Protein AF-A0A2J8B6Q8-F1 (afdb_monomer_lite)

Secondary structure (DSSP, 8-state):
-GGGT--GGG--EEEEEGGGTT-HHHHHHHHHTT-EEEEE-HHHHHHS-S-----HHHHHHHS-S-HHHHHHHHH-SEEEEEEEEETTEEEEEEEPPP-----TT--------S-HHHHHHHHHHHHTT-EE-TTS-EE--HHHHTT---S-----S----------------

pLDDT: mean 72.94, std 18.85, range [28.83, 95.69]

Structure (mmCIF, N/CA/C/O backbone):
data_AF-A0A2J8B6Q8-F1
#
_entry.id   AF-A0A2J8B6Q8-F1
#
loop_
_atom_site.group_PDB
_atom_site.id
_atom_site.type_symbol
_atom_site.label_atom_id
_atom_site.label_alt_id
_atom_site.label_comp_id
_atom_site.label_asym_id
_atom_site.label_entity_id
_atom_site.label_seq_id
_atom_site.pdbx_PDB_ins_code
_atom_site.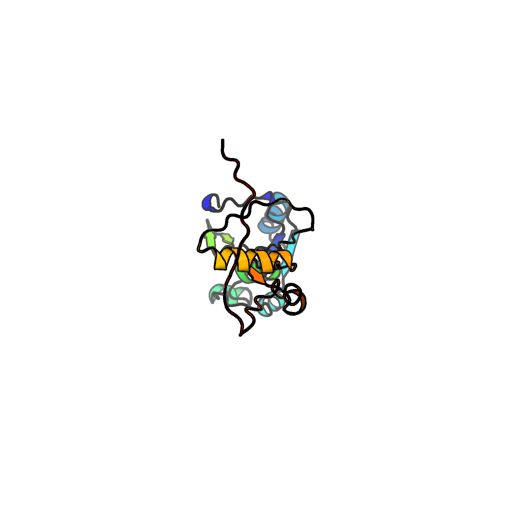Cartn_x
_atom_site.Cartn_y
_atom_site.Cartn_z
_atom_site.occupancy
_atom_site.B_iso_or_equiv
_atom_site.auth_seq_id
_atom_site.auth_comp_id
_atom_site.auth_asym_id
_atom_site.auth_atom_id
_atom_site.pdbx_PDB_model_num
ATOM 1 N N . MET A 1 1 ? -11.596 -10.405 -6.844 1.00 46.94 1 MET A N 1
ATOM 2 C CA . MET A 1 1 ? -11.618 -9.252 -5.909 1.00 46.94 1 MET A CA 1
ATOM 3 C C . MET A 1 1 ? -12.910 -9.163 -5.089 1.00 46.94 1 MET A C 1
ATOM 5 O O . MET A 1 1 ? -12.898 -8.502 -4.060 1.00 46.94 1 MET A O 1
ATOM 9 N N . SER A 1 2 ? -13.977 -9.886 -5.458 1.00 42.47 2 SER A N 1
ATOM 10 C CA . SER A 1 2 ? -15.249 -9.956 -4.720 1.00 42.47 2 SER A CA 1
ATOM 11 C C . SER A 1 2 ? -15.169 -10.617 -3.334 1.00 42.47 2 SER A C 1
ATOM 13 O O . SER A 1 2 ? -15.972 -10.281 -2.476 1.00 42.47 2 SER A O 1
ATOM 15 N N . GLU A 1 3 ? -14.189 -11.484 -3.057 1.00 51.56 3 GLU A N 1
ATOM 16 C CA . GLU A 1 3 ? -14.095 -12.172 -1.752 1.00 51.56 3 GLU A CA 1
ATOM 17 C 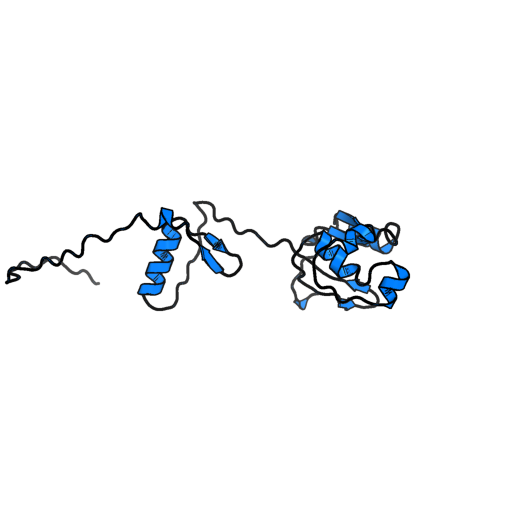C . GLU A 1 3 ? -13.655 -11.279 -0.582 1.00 51.56 3 GLU A C 1
ATOM 19 O O . GLU A 1 3 ? -13.829 -11.657 0.572 1.00 51.56 3 GLU A O 1
ATOM 24 N N . ARG A 1 4 ? -13.096 -10.089 -0.847 1.00 61.12 4 ARG A N 1
ATOM 25 C CA . ARG A 1 4 ? -12.657 -9.152 0.207 1.00 61.12 4 ARG A CA 1
ATOM 26 C C . ARG A 1 4 ? -13.492 -7.873 0.290 1.00 61.12 4 ARG A C 1
ATOM 28 O O . ARG A 1 4 ? -13.167 -7.012 1.098 1.00 61.12 4 ARG A O 1
ATOM 35 N N . GLY A 1 5 ? -14.539 -7.739 -0.533 1.00 69.12 5 GLY A N 1
ATOM 36 C CA . GLY A 1 5 ? -15.454 -6.591 -0.491 1.00 69.12 5 GLY A CA 1
ATOM 37 C C . GLY A 1 5 ? -14.776 -5.227 -0.683 1.00 69.12 5 GLY A C 1
ATOM 38 O O . GLY A 1 5 ? -15.178 -4.255 -0.053 1.00 69.12 5 GLY A O 1
ATOM 39 N N . ILE A 1 6 ? -13.719 -5.148 -1.500 1.00 73.56 6 ILE A N 1
ATOM 40 C CA . ILE A 1 6 ? -13.003 -3.887 -1.736 1.00 73.56 6 ILE A CA 1
ATOM 41 C C . ILE A 1 6 ? -13.785 -3.060 -2.758 1.00 73.56 6 ILE A C 1
ATOM 43 O O . ILE A 1 6 ? -13.925 -3.460 -3.912 1.00 73.56 6 ILE A O 1
ATOM 47 N N . CYS A 1 7 ? -14.285 -1.911 -2.308 1.00 81.88 7 CYS A N 1
ATOM 48 C CA . CYS A 1 7 ? -14.922 -0.890 -3.134 1.00 81.88 7 CYS A CA 1
ATOM 49 C C . CYS A 1 7 ? -13.862 -0.237 -4.036 1.00 81.88 7 CYS A C 1
ATOM 51 O O . CYS A 1 7 ? -12.801 0.136 -3.531 1.00 81.88 7 CYS A O 1
ATOM 53 N N . ALA A 1 8 ? -14.114 -0.088 -5.339 1.00 81.88 8 ALA A N 1
ATOM 54 C CA . ALA A 1 8 ? -13.138 0.515 -6.258 1.00 81.88 8 ALA A CA 1
ATOM 55 C C . ALA A 1 8 ? -12.817 1.968 -5.861 1.00 81.88 8 ALA A C 1
ATOM 57 O O . ALA A 1 8 ? -11.666 2.387 -5.879 1.00 81.88 8 ALA A O 1
ATOM 58 N N . GLU A 1 9 ? -13.824 2.684 -5.369 1.00 84.56 9 GLU A N 1
ATOM 59 C CA . GLU A 1 9 ? -13.770 4.053 -4.855 1.00 84.56 9 GLU A CA 1
ATOM 60 C C . GLU A 1 9 ? -12.913 4.188 -3.587 1.00 84.56 9 GLU A C 1
ATOM 62 O O . GLU A 1 9 ? -12.542 5.294 -3.201 1.00 84.56 9 GLU A O 1
ATOM 67 N N . ALA A 1 10 ? -12.584 3.076 -2.919 1.00 86.12 10 ALA A N 1
ATOM 68 C CA . ALA A 1 10 ? -11.665 3.078 -1.783 1.00 86.12 10 ALA A CA 1
ATOM 69 C C . ALA A 1 10 ? -10.186 3.096 -2.217 1.00 86.12 10 ALA A C 1
ATOM 71 O O . ALA A 1 10 ? -9.303 3.252 -1.366 1.00 86.12 10 ALA A O 1
ATOM 72 N N . ILE A 1 11 ? -9.893 2.921 -3.511 1.00 89.56 11 ILE A N 1
ATOM 73 C CA . ILE A 1 11 ? -8.528 2.958 -4.039 1.00 89.56 11 ILE A CA 1
ATOM 74 C C . ILE A 1 11 ? -8.082 4.417 -4.145 1.00 89.56 11 ILE A C 1
ATOM 76 O O . ILE A 1 11 ? -8.463 5.143 -5.052 1.00 89.56 11 ILE A O 1
ATOM 80 N N . ALA A 1 12 ? -7.243 4.846 -3.203 1.00 91.94 12 ALA A N 1
ATOM 81 C CA . ALA A 1 12 ? -6.740 6.219 -3.163 1.00 91.94 12 ALA A CA 1
ATOM 82 C C . ALA A 1 12 ? -5.586 6.482 -4.148 1.00 91.94 12 ALA A C 1
ATOM 84 O O . ALA A 1 12 ? -5.368 7.626 -4.541 1.00 91.94 12 ALA A O 1
ATOM 85 N N . ALA A 1 13 ? -4.818 5.449 -4.507 1.00 93.62 13 ALA A N 1
ATOM 86 C CA . ALA A 1 13 ? -3.656 5.585 -5.378 1.00 93.62 13 ALA A CA 1
ATOM 87 C C . ALA A 1 13 ? -3.363 4.305 -6.173 1.00 93.62 13 ALA A C 1
ATOM 89 O O . ALA A 1 13 ? -3.563 3.195 -5.672 1.00 93.62 13 ALA A O 1
ATOM 90 N N . VAL A 1 14 ? -2.816 4.481 -7.375 1.00 94.56 14 VAL A N 1
ATOM 91 C CA . VAL A 1 14 ? -2.153 3.446 -8.179 1.00 94.56 14 VAL A CA 1
ATOM 92 C C . VAL A 1 14 ? -0.654 3.722 -8.127 1.00 94.56 14 VAL A C 1
ATOM 94 O O . VAL A 1 14 ? -0.225 4.844 -8.376 1.00 94.56 14 VAL A O 1
ATOM 97 N N . ALA A 1 15 ? 0.151 2.717 -7.783 1.00 94.12 15 ALA A N 1
ATOM 98 C CA . ALA A 1 15 ? 1.594 2.869 -7.612 1.00 94.12 15 ALA A CA 1
ATOM 99 C C . ALA A 1 15 ? 2.379 1.989 -8.596 1.00 94.12 15 ALA A C 1
ATOM 101 O O . ALA A 1 15 ? 2.035 0.822 -8.793 1.00 94.12 15 ALA A O 1
ATOM 102 N N . SER A 1 16 ? 3.444 2.533 -9.190 1.00 92.88 16 SER A N 1
ATOM 103 C CA . SER A 1 16 ? 4.311 1.823 -10.141 1.00 92.88 16 SER A CA 1
ATOM 104 C C . SER A 1 16 ? 5.777 2.272 -10.048 1.00 92.88 16 SER A C 1
ATOM 106 O O . SER A 1 16 ? 6.126 3.147 -9.259 1.00 92.88 16 SER A O 1
ATOM 108 N N . ILE A 1 17 ? 6.644 1.651 -10.850 1.00 92.88 17 ILE A N 1
ATOM 109 C CA . ILE A 1 17 ? 8.058 2.018 -11.009 1.00 92.88 17 ILE A CA 1
ATOM 110 C C . ILE A 1 17 ? 8.250 2.946 -12.214 1.00 92.88 17 ILE A C 1
ATOM 112 O O . ILE A 1 17 ? 7.513 2.851 -13.197 1.00 92.88 17 ILE A O 1
ATOM 116 N N . GLU A 1 18 ? 9.286 3.780 -12.175 1.00 91.56 18 GLU A N 1
ATOM 117 C CA . GLU A 1 18 ? 9.622 4.749 -13.218 1.00 91.56 18 GLU A CA 1
ATOM 118 C C . GLU A 1 18 ? 9.745 4.138 -14.618 1.00 91.56 18 GLU A C 1
ATOM 120 O O . GLU A 1 18 ? 9.252 4.716 -15.583 1.00 91.56 18 GLU A O 1
ATOM 125 N N . LEU A 1 19 ? 10.290 2.922 -14.736 1.00 89.62 19 LEU A N 1
ATOM 126 C CA . LEU A 1 19 ? 10.387 2.202 -16.015 1.00 89.62 19 LEU A CA 1
ATOM 127 C C . LEU A 1 19 ? 9.026 2.032 -16.723 1.00 89.62 19 LEU A C 1
ATOM 129 O O . LEU A 1 19 ? 8.976 1.827 -17.933 1.00 89.62 19 LEU A O 1
ATOM 133 N N . LYS A 1 20 ? 7.926 2.094 -15.967 1.00 87.81 20 LYS A N 1
ATOM 134 C CA . LYS A 1 20 ? 6.547 1.916 -16.433 1.00 87.81 20 LYS A CA 1
ATOM 135 C C . LYS A 1 20 ? 5.712 3.199 -16.325 1.00 87.81 20 LYS A C 1
ATOM 137 O O . LYS A 1 20 ? 4.490 3.126 -16.407 1.00 87.81 20 LYS A O 1
ATOM 142 N N . LYS A 1 21 ? 6.333 4.366 -16.117 1.00 90.44 21 LYS A N 1
ATOM 143 C CA . LYS A 1 21 ? 5.607 5.629 -15.883 1.00 90.44 21 LYS A CA 1
ATOM 144 C C . LYS A 1 21 ? 4.726 6.062 -17.057 1.00 90.44 21 LYS A C 1
ATOM 146 O O . LYS A 1 21 ? 3.646 6.591 -16.836 1.00 90.44 21 LYS A O 1
ATOM 151 N N . ASP A 1 22 ? 5.167 5.760 -18.276 1.00 92.25 22 ASP A N 1
ATOM 152 C CA . ASP A 1 22 ? 4.476 6.112 -19.521 1.00 92.25 22 ASP A CA 1
ATOM 153 C C . ASP A 1 22 ? 3.644 4.939 -20.083 1.00 92.25 22 ASP A C 1
ATOM 155 O O . ASP A 1 22 ? 3.199 4.962 -21.231 1.00 92.25 22 ASP A O 1
ATOM 159 N N . GLU A 1 23 ? 3.440 3.871 -19.300 1.00 94.00 23 GLU A N 1
ATOM 160 C CA . GLU A 1 23 ? 2.644 2.717 -19.723 1.00 94.00 23 GLU A CA 1
ATOM 161 C C . GLU A 1 23 ? 1.155 3.097 -19.761 1.00 94.00 23 GLU A C 1
ATOM 163 O O . GLU A 1 23 ? 0.526 3.303 -18.722 1.00 94.00 23 GLU A O 1
ATOM 168 N N . SER A 1 24 ? 0.569 3.151 -20.962 1.00 93.81 24 SER A N 1
ATOM 169 C CA . SER A 1 24 ? -0.820 3.592 -21.173 1.00 93.81 24 SER A CA 1
ATOM 170 C C . SER A 1 24 ? -1.841 2.836 -20.323 1.00 93.81 24 SER A C 1
ATOM 172 O O . SER A 1 24 ? -2.793 3.437 -19.836 1.00 93.81 24 SER A O 1
ATOM 174 N N . ALA A 1 25 ? -1.621 1.540 -20.082 1.00 92.38 25 ALA A N 1
ATOM 175 C CA . ALA A 1 25 ? -2.480 0.726 -19.228 1.00 92.38 25 ALA A CA 1
ATOM 176 C C . ALA A 1 25 ? -2.487 1.196 -17.761 1.00 92.38 25 ALA A C 1
ATOM 178 O O . ALA A 1 25 ? -3.515 1.107 -17.097 1.00 92.38 25 ALA A O 1
ATOM 179 N N . ILE A 1 26 ? -1.363 1.709 -17.251 1.00 92.81 26 ILE A N 1
ATOM 180 C CA . ILE A 1 26 ? -1.258 2.225 -15.878 1.00 92.81 26 ILE A CA 1
ATOM 181 C C . ILE A 1 26 ? -1.919 3.599 -15.777 1.00 92.81 26 ILE A C 1
ATOM 183 O O . ILE A 1 26 ? -2.647 3.853 -14.817 1.00 92.81 26 ILE A O 1
ATOM 187 N N . LEU A 1 27 ? -1.697 4.455 -16.778 1.00 95.12 27 LEU A N 1
ATOM 188 C CA . LEU A 1 27 ? -2.331 5.772 -16.862 1.00 95.12 27 LEU A CA 1
ATOM 189 C C . LEU A 1 27 ? -3.859 5.640 -16.918 1.00 95.12 27 LEU A C 1
ATOM 191 O O . LEU A 1 27 ? -4.555 6.236 -16.098 1.00 95.12 27 LEU A O 1
ATOM 195 N N . ALA A 1 28 ? -4.365 4.788 -17.815 1.00 95.00 28 ALA A N 1
ATOM 196 C CA . ALA A 1 28 ? -5.792 4.514 -17.951 1.00 95.00 28 ALA A CA 1
ATOM 197 C C . ALA A 1 28 ? -6.384 3.922 -16.666 1.00 95.00 28 ALA A C 1
ATOM 199 O O . ALA A 1 28 ? -7.448 4.345 -16.233 1.00 95.00 28 ALA A O 1
ATOM 200 N N . LEU A 1 29 ? -5.675 3.001 -16.002 1.00 93.00 29 LEU A N 1
ATOM 201 C CA . LEU A 1 29 ? -6.137 2.428 -14.737 1.00 93.00 29 LEU A CA 1
ATOM 202 C C . LEU A 1 29 ? -6.275 3.489 -13.635 1.00 93.00 29 LEU A C 1
ATOM 204 O O . LEU A 1 29 ? -7.257 3.480 -12.895 1.00 93.00 29 LEU A O 1
ATOM 208 N N . ALA A 1 30 ? -5.299 4.390 -13.502 1.00 94.31 30 ALA A N 1
ATOM 209 C CA . ALA A 1 30 ? -5.365 5.469 -12.518 1.00 94.31 30 ALA A CA 1
ATOM 210 C C . ALA A 1 30 ? -6.541 6.419 -12.804 1.00 94.31 30 ALA A C 1
ATOM 212 O O . ALA A 1 30 ? -7.255 6.809 -11.879 1.00 94.31 30 ALA A O 1
ATOM 213 N N . GLU A 1 31 ? -6.780 6.729 -14.079 1.00 95.12 31 GLU A N 1
ATOM 214 C CA . GLU A 1 31 ? -7.905 7.554 -14.523 1.00 95.12 31 GLU A CA 1
ATOM 215 C C . GLU A 1 31 ? -9.263 6.880 -14.264 1.00 95.12 31 GLU A C 1
ATOM 217 O O . GLU A 1 31 ? -10.135 7.481 -13.632 1.00 95.12 31 GLU A O 1
ATOM 222 N N . GLU A 1 32 ? -9.429 5.618 -14.673 1.00 93.75 32 GLU A N 1
ATOM 223 C CA . GLU A 1 32 ? -10.652 4.828 -14.469 1.00 93.75 32 GLU A CA 1
ATOM 224 C C . GLU A 1 32 ? -11.015 4.708 -12.984 1.00 93.75 32 GLU A C 1
ATOM 226 O O . GLU A 1 32 ? -12.185 4.826 -12.611 1.00 93.75 32 GLU A O 1
ATOM 231 N N . LEU A 1 33 ? -10.008 4.521 -12.125 1.00 91.94 33 LEU A N 1
ATOM 232 C CA . LEU A 1 33 ? -10.181 4.438 -10.675 1.00 91.94 33 LEU A CA 1
ATOM 233 C C . LEU A 1 33 ? -10.282 5.807 -9.991 1.00 91.94 33 LEU A C 1
ATOM 235 O O . LEU A 1 33 ? -10.561 5.858 -8.794 1.00 91.94 33 LEU A O 1
ATOM 239 N N . ARG A 1 34 ? -10.062 6.909 -10.723 1.00 93.81 34 ARG A N 1
ATOM 240 C CA . ARG A 1 34 ? -9.967 8.276 -10.178 1.00 93.81 34 ARG A CA 1
ATOM 241 C C . ARG A 1 34 ? -8.974 8.369 -9.014 1.00 93.81 34 ARG A C 1
ATOM 243 O O . ARG A 1 34 ? -9.215 9.063 -8.025 1.00 93.81 34 ARG A O 1
ATOM 250 N N . ALA A 1 35 ? -7.874 7.638 -9.136 1.00 94.12 35 ALA A N 1
ATOM 251 C CA . ALA A 1 35 ? -6.862 7.479 -8.108 1.00 94.12 35 ALA A CA 1
ATOM 252 C C . ALA A 1 35 ? -5.605 8.290 -8.451 1.00 94.12 35 ALA A C 1
ATOM 254 O O . ALA A 1 35 ? -5.276 8.503 -9.617 1.00 94.12 35 ALA A O 1
ATOM 255 N N . GLU A 1 36 ? -4.863 8.715 -7.429 1.00 95.25 36 GLU A N 1
ATOM 256 C CA . GLU A 1 36 ? -3.563 9.363 -7.625 1.00 95.25 36 GLU A CA 1
ATOM 257 C C . GLU A 1 36 ? -2.556 8.365 -8.218 1.00 95.25 36 GLU A C 1
ATOM 259 O O . GLU A 1 36 ? -2.377 7.271 -7.680 1.00 95.25 36 GLU A O 1
ATOM 264 N N . LEU A 1 37 ? -1.864 8.733 -9.299 1.00 95.62 37 LEU A N 1
ATOM 265 C CA . LEU A 1 37 ? -0.754 7.937 -9.819 1.00 95.62 37 LEU A CA 1
ATOM 266 C C . LEU A 1 37 ? 0.542 8.301 -9.090 1.00 95.62 37 LEU A C 1
ATOM 268 O O . LEU A 1 37 ? 0.983 9.448 -9.134 1.00 95.62 37 LEU A O 1
ATOM 272 N N . ARG A 1 38 ? 1.180 7.309 -8.467 1.00 95.69 38 ARG A N 1
ATOM 273 C CA . ARG A 1 38 ? 2.506 7.440 -7.854 1.00 95.69 38 ARG A CA 1
ATOM 274 C C . ARG A 1 38 ? 3.520 6.573 -8.577 1.00 95.69 38 ARG A C 1
ATOM 276 O O . ARG A 1 38 ? 3.291 5.389 -8.816 1.00 95.69 38 ARG A O 1
ATOM 283 N N . VAL A 1 39 ? 4.653 7.168 -8.906 1.00 95.00 39 VAL A N 1
ATOM 284 C CA . VAL A 1 39 ? 5.739 6.516 -9.631 1.00 95.00 39 VAL A CA 1
ATOM 285 C C . VAL A 1 39 ? 7.006 6.674 -8.810 1.00 95.00 39 VAL A C 1
ATOM 287 O O . VAL A 1 39 ? 7.301 7.781 -8.373 1.00 95.00 39 VAL A O 1
ATOM 290 N N . TYR A 1 40 ? 7.727 5.574 -8.621 1.00 94.25 40 TYR A N 1
ATOM 291 C CA . TYR A 1 40 ? 8.940 5.525 -7.808 1.00 94.25 40 TYR A CA 1
ATOM 292 C C . TYR A 1 40 ? 10.143 5.061 -8.626 1.00 94.25 40 TYR A C 1
ATOM 294 O O . TYR A 1 40 ? 9.994 4.227 -9.528 1.00 94.25 40 TYR A O 1
ATOM 302 N N . THR A 1 41 ? 11.338 5.540 -8.301 1.00 93.44 41 THR A N 1
ATOM 303 C CA . THR A 1 41 ? 12.577 5.018 -8.890 1.00 93.44 41 THR A CA 1
ATOM 304 C C . THR A 1 41 ? 12.917 3.634 -8.324 1.00 93.44 41 THR A C 1
ATOM 306 O O . THR A 1 41 ? 12.315 3.153 -7.359 1.00 93.44 41 THR A O 1
ATOM 309 N N . ALA A 1 42 ? 13.881 2.945 -8.939 1.00 90.56 42 ALA A N 1
ATOM 310 C CA . ALA A 1 42 ? 14.345 1.659 -8.425 1.00 90.56 42 ALA A CA 1
ATOM 311 C C . ALA A 1 42 ? 14.982 1.807 -7.030 1.00 90.56 42 ALA A C 1
ATOM 313 O O . ALA A 1 42 ? 14.768 0.962 -6.161 1.00 90.56 42 ALA A O 1
ATOM 314 N N . GLU A 1 43 ? 15.723 2.892 -6.820 1.00 90.69 43 GLU A N 1
ATOM 315 C CA . GLU A 1 43 ? 16.421 3.228 -5.581 1.00 90.69 43 GLU A CA 1
ATOM 316 C C . GLU A 1 43 ? 15.426 3.484 -4.447 1.00 90.69 43 GLU A C 1
ATOM 318 O O . GLU A 1 43 ? 15.517 2.834 -3.406 1.00 90.69 43 GLU A O 1
ATOM 323 N N . GLU A 1 44 ? 14.410 4.322 -4.684 1.00 92.12 44 GLU A N 1
ATOM 324 C CA . GLU A 1 44 ? 13.351 4.606 -3.704 1.00 92.12 44 GLU A CA 1
ATOM 325 C C . GLU A 1 44 ? 12.654 3.321 -3.238 1.00 92.12 44 GLU A C 1
ATOM 327 O O . GLU A 1 44 ? 12.380 3.139 -2.053 1.00 92.12 44 GLU A O 1
ATOM 332 N N . LEU A 1 45 ? 12.401 2.381 -4.156 1.00 91.25 45 LEU A N 1
ATOM 333 C CA . LEU A 1 45 ? 11.777 1.100 -3.819 1.00 91.25 45 LEU A CA 1
ATOM 334 C C . LEU A 1 45 ? 12.711 0.159 -3.042 1.00 91.25 45 LEU A C 1
ATOM 336 O O . LEU A 1 45 ? 12.227 -0.694 -2.287 1.00 91.25 45 LEU A O 1
ATOM 340 N N . LEU A 1 46 ? 14.029 0.258 -3.233 1.00 87.88 46 LEU A N 1
ATOM 341 C CA . LEU A 1 46 ? 15.021 -0.554 -2.518 1.00 87.88 46 LEU A CA 1
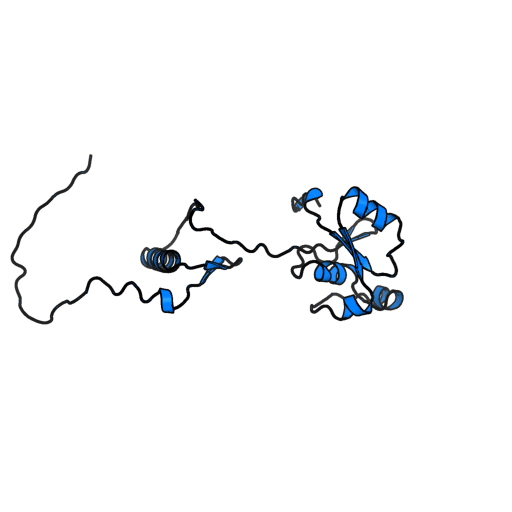ATOM 342 C C . LEU A 1 46 ? 15.220 -0.090 -1.074 1.00 87.88 46 LEU A C 1
ATOM 344 O O . LEU A 1 46 ? 15.464 -0.936 -0.214 1.00 87.88 46 LEU A O 1
ATOM 348 N N . GLU A 1 47 ? 15.063 1.207 -0.810 1.00 89.38 47 GLU A N 1
ATOM 349 C CA . GLU A 1 47 ? 15.185 1.802 0.528 1.00 89.38 47 GLU A CA 1
ATOM 350 C C . GLU A 1 47 ? 14.008 1.474 1.457 1.00 89.38 47 GLU A C 1
ATOM 352 O O . GLU A 1 47 ? 14.121 1.604 2.679 1.00 89.38 47 GLU A O 1
ATOM 357 N N . LEU A 1 48 ? 12.877 1.022 0.907 1.00 85.75 48 LEU A N 1
ATOM 358 C CA . LEU A 1 48 ? 11.702 0.702 1.709 1.00 85.75 48 LEU A CA 1
ATOM 359 C C . LEU A 1 48 ? 11.968 -0.491 2.637 1.00 85.75 48 LEU A C 1
ATOM 361 O O . LEU A 1 48 ? 12.289 -1.586 2.157 1.00 85.75 48 LEU A O 1
ATOM 365 N N . PRO A 1 49 ? 11.768 -0.328 3.959 1.00 78.75 49 PRO A N 1
ATOM 366 C CA . PRO A 1 49 ? 11.918 -1.424 4.901 1.00 78.75 49 PRO A CA 1
ATOM 367 C C . PRO A 1 49 ? 10.830 -2.475 4.664 1.00 78.75 49 PRO A C 1
ATOM 369 O O . PRO A 1 49 ? 9.703 -2.153 4.284 1.00 78.75 49 PRO A O 1
ATOM 372 N N . GLY A 1 50 ? 11.161 -3.740 4.902 1.00 75.81 50 GLY A N 1
ATOM 373 C CA . GLY A 1 50 ? 10.227 -4.856 4.783 1.00 75.81 50 GLY A CA 1
ATOM 374 C C . GLY A 1 50 ? 10.886 -6.114 4.235 1.00 75.81 50 GLY A C 1
ATOM 375 O O . GLY A 1 50 ? 11.956 -6.068 3.628 1.00 75.81 50 GLY A O 1
ATOM 376 N N . GLU A 1 51 ? 10.224 -7.243 4.451 1.00 75.88 51 GLU A N 1
ATOM 377 C CA . GLU A 1 51 ? 10.579 -8.512 3.826 1.00 75.88 51 GLU A CA 1
ATOM 378 C C . GLU A 1 51 ? 9.715 -8.686 2.579 1.00 75.88 51 GLU A C 1
ATOM 380 O O . GLU A 1 51 ? 8.487 -8.695 2.657 1.00 75.88 51 GLU A O 1
ATOM 385 N N . TYR A 1 52 ? 10.363 -8.786 1.422 1.00 80.81 52 TYR A N 1
ATOM 386 C CA . TYR A 1 52 ? 9.698 -8.897 0.129 1.00 80.81 52 TYR A CA 1
ATOM 387 C C . TYR A 1 52 ? 10.170 -10.160 -0.577 1.00 80.81 52 TYR A C 1
ATOM 389 O O . TYR A 1 52 ? 11.370 -10.439 -0.626 1.00 80.81 52 TYR A O 1
ATOM 397 N N . GLU A 1 53 ? 9.244 -10.897 -1.187 1.00 76.06 53 GLU A N 1
ATOM 398 C CA . GLU A 1 53 ? 9.603 -12.084 -1.962 1.00 76.06 53 GLU A CA 1
ATOM 399 C C . GLU A 1 53 ? 10.182 -11.666 -3.326 1.00 76.06 53 GLU A C 1
ATOM 401 O O . GLU A 1 53 ? 9.462 -11.359 -4.286 1.00 76.06 53 GLU A O 1
ATOM 406 N N . ASP A 1 54 ? 11.509 -11.568 -3.393 1.00 77.31 54 ASP A N 1
ATOM 407 C CA . ASP A 1 54 ? 12.221 -11.095 -4.575 1.00 77.31 54 ASP A CA 1
ATOM 408 C C . ASP A 1 54 ? 12.192 -12.118 -5.720 1.00 77.31 54 ASP A C 1
ATOM 410 O O . ASP A 1 54 ? 12.552 -13.284 -5.581 1.00 77.31 54 ASP A O 1
ATOM 414 N N . SER A 1 55 ? 11.845 -11.648 -6.917 1.00 77.38 55 SER A N 1
ATOM 415 C CA . SER A 1 55 ? 11.941 -12.426 -8.148 1.00 77.38 55 SER A CA 1
ATOM 416 C C . SER A 1 55 ? 13.241 -12.100 -8.878 1.00 77.38 55 SER A C 1
ATOM 418 O O . SER A 1 55 ? 13.396 -10.988 -9.388 1.00 77.38 55 SER A O 1
ATOM 420 N N . ALA A 1 56 ? 14.127 -13.087 -9.042 1.00 77.69 56 ALA A N 1
ATOM 421 C CA . ALA A 1 56 ? 15.389 -12.931 -9.779 1.00 77.69 56 ALA A CA 1
ATOM 422 C C . ALA A 1 56 ? 15.188 -12.372 -11.204 1.00 77.69 56 ALA A C 1
ATOM 424 O O . ALA A 1 56 ? 15.928 -11.492 -11.639 1.00 77.69 56 ALA A O 1
ATOM 425 N N . PHE A 1 57 ? 14.134 -12.816 -11.900 1.00 76.12 57 PHE A N 1
ATOM 426 C CA . PHE A 1 57 ? 13.759 -12.296 -13.220 1.00 76.12 57 PHE A CA 1
ATOM 427 C C . PHE A 1 57 ? 13.413 -10.796 -13.205 1.00 76.12 57 PHE A C 1
ATOM 429 O O . PHE A 1 57 ? 13.861 -10.058 -14.074 1.00 76.12 57 PHE A O 1
ATOM 436 N N . VAL A 1 58 ? 12.653 -10.331 -12.204 1.00 75.44 58 VAL A N 1
ATOM 437 C CA . VAL A 1 58 ? 12.228 -8.923 -12.108 1.00 75.44 58 VAL A CA 1
ATOM 438 C C . VAL A 1 58 ? 13.423 -8.059 -11.721 1.00 75.44 58 VAL A C 1
ATOM 440 O O . VAL A 1 58 ? 13.689 -7.073 -12.398 1.00 75.44 58 VAL A O 1
ATOM 443 N N . ARG A 1 59 ? 14.229 -8.499 -10.741 1.00 79.62 59 ARG A N 1
ATOM 444 C CA . ARG A 1 59 ? 15.472 -7.815 -10.351 1.00 79.62 59 ARG A CA 1
ATOM 445 C C . ARG A 1 59 ? 16.400 -7.600 -11.544 1.00 79.62 59 ARG A C 1
ATOM 447 O O . ARG A 1 59 ? 16.952 -6.518 -11.686 1.00 79.62 59 ARG A O 1
ATOM 454 N N . ARG A 1 60 ? 16.549 -8.599 -12.418 1.00 79.00 60 ARG A N 1
ATOM 455 C CA . ARG A 1 60 ? 17.377 -8.474 -13.626 1.00 79.00 60 ARG A CA 1
ATOM 456 C C . ARG A 1 60 ? 16.862 -7.398 -14.589 1.00 79.00 60 ARG A C 1
ATOM 458 O O . ARG A 1 60 ? 17.672 -6.742 -15.229 1.00 79.00 60 ARG A O 1
ATOM 465 N N . MET A 1 61 ? 15.545 -7.246 -14.709 1.00 74.19 61 MET A N 1
ATOM 466 C CA . MET A 1 61 ? 14.921 -6.309 -15.648 1.00 74.19 61 MET A CA 1
ATOM 467 C C . MET A 1 61 ? 14.820 -4.884 -15.100 1.00 74.19 61 MET A C 1
ATOM 469 O O . MET A 1 61 ? 14.863 -3.937 -15.876 1.00 74.19 61 MET A O 1
ATOM 473 N N . THR A 1 62 ? 14.642 -4.724 -13.787 1.00 71.88 62 THR A N 1
ATOM 474 C CA . THR A 1 62 ? 14.249 -3.437 -13.189 1.00 71.88 62 THR A CA 1
ATOM 475 C C . THR A 1 62 ? 15.131 -2.995 -12.024 1.00 71.88 62 THR A C 1
ATOM 477 O O . THR A 1 62 ? 14.812 -2.011 -11.369 1.00 71.88 62 THR A O 1
ATOM 480 N N . GLY A 1 63 ? 16.176 -3.755 -11.683 1.00 73.69 63 GLY A N 1
ATOM 481 C CA . GLY A 1 63 ? 17.007 -3.538 -10.490 1.00 73.69 63 GLY A CA 1
ATOM 482 C C . GLY A 1 63 ? 16.346 -3.963 -9.169 1.00 73.69 63 GLY A C 1
ATOM 483 O O . GLY A 1 63 ? 17.034 -4.191 -8.176 1.00 73.69 63 GLY A O 1
ATOM 484 N N . VAL A 1 64 ? 15.023 -4.169 -9.155 1.00 78.25 64 VAL A N 1
ATOM 485 C CA . VAL A 1 64 ? 14.216 -4.426 -7.949 1.00 78.25 64 VAL A CA 1
ATOM 486 C C . VAL A 1 64 ? 13.468 -5.753 -8.075 1.00 78.25 64 VAL A C 1
ATOM 488 O O . VAL A 1 64 ? 12.751 -5.974 -9.041 1.00 78.25 64 VAL A O 1
ATOM 491 N N . GLY A 1 65 ? 13.598 -6.659 -7.101 1.00 79.25 65 GLY A N 1
ATOM 492 C CA . GLY A 1 65 ? 13.027 -8.012 -7.198 1.00 79.25 65 GLY A CA 1
ATOM 493 C C . GLY A 1 65 ? 11.505 -8.091 -7.043 1.00 79.25 65 GLY A C 1
ATOM 494 O O . GLY A 1 65 ? 10.882 -9.022 -7.564 1.00 79.25 65 GLY A O 1
ATOM 495 N N . ASN A 1 66 ? 10.886 -7.122 -6.367 1.00 79.62 66 ASN A N 1
ATOM 496 C CA . ASN A 1 66 ? 9.452 -7.132 -6.080 1.00 79.62 66 ASN A CA 1
ATOM 497 C C . ASN A 1 66 ? 8.851 -5.720 -6.097 1.00 79.62 66 ASN A C 1
ATOM 499 O O . ASN A 1 66 ? 8.630 -5.100 -5.062 1.00 79.62 66 ASN A O 1
ATOM 503 N N . ILE A 1 67 ? 8.580 -5.218 -7.302 1.00 82.69 67 ILE A N 1
ATOM 504 C CA . ILE A 1 67 ? 8.036 -3.869 -7.495 1.00 82.69 67 ILE A CA 1
ATOM 505 C C . ILE A 1 67 ? 6.654 -3.717 -6.857 1.00 82.69 67 ILE A C 1
ATOM 507 O O . ILE A 1 67 ? 6.412 -2.712 -6.211 1.00 82.69 67 ILE A O 1
ATOM 511 N N . CYS A 1 68 ? 5.742 -4.684 -7.022 1.00 84.75 68 CYS A N 1
ATOM 512 C CA . CYS A 1 68 ? 4.342 -4.468 -6.642 1.00 84.75 68 CYS A CA 1
ATOM 513 C C . CYS A 1 68 ? 4.151 -4.284 -5.130 1.00 84.75 68 CYS A C 1
ATOM 515 O O . CYS A 1 68 ? 3.427 -3.383 -4.719 1.00 84.75 68 CYS A O 1
ATOM 517 N N . GLU A 1 69 ? 4.828 -5.080 -4.297 1.00 86.50 69 GLU A N 1
ATOM 518 C CA . GLU A 1 69 ? 4.711 -4.951 -2.844 1.00 86.50 69 GLU A CA 1
ATOM 519 C C . GLU A 1 69 ? 5.478 -3.743 -2.329 1.00 86.50 69 GLU A C 1
ATOM 521 O O . GLU A 1 69 ? 4.969 -3.047 -1.460 1.00 86.50 69 GLU A O 1
ATOM 526 N N . ARG A 1 70 ? 6.652 -3.447 -2.901 1.00 90.00 70 ARG A N 1
ATOM 527 C CA . ARG A 1 70 ? 7.423 -2.248 -2.549 1.00 90.00 70 ARG A CA 1
ATOM 528 C C . ARG A 1 70 ? 6.654 -0.980 -2.918 1.00 90.00 70 ARG A C 1
ATOM 530 O O . ARG A 1 70 ? 6.488 -0.109 -2.078 1.00 90.00 70 ARG A O 1
ATOM 537 N N . ALA A 1 71 ? 6.081 -0.907 -4.118 1.00 89.75 71 ALA A N 1
ATOM 538 C CA . ALA A 1 71 ? 5.256 0.222 -4.546 1.00 89.75 71 ALA A CA 1
ATOM 539 C C . ALA A 1 71 ? 3.991 0.365 -3.680 1.00 89.75 71 ALA A C 1
ATOM 541 O O . ALA A 1 71 ? 3.614 1.476 -3.318 1.00 89.75 71 ALA A O 1
ATOM 542 N N . ALA A 1 72 ? 3.363 -0.745 -3.274 1.00 88.31 72 ALA A N 1
ATOM 543 C CA . ALA A 1 72 ? 2.257 -0.704 -2.320 1.00 88.31 72 ALA A CA 1
ATOM 544 C C . ALA A 1 72 ? 2.713 -0.222 -0.925 1.00 88.31 72 ALA A C 1
ATOM 546 O O . ALA A 1 72 ? 2.042 0.618 -0.320 1.00 88.31 72 ALA A O 1
ATOM 547 N N . ALA A 1 73 ? 3.853 -0.706 -0.426 1.00 87.69 73 ALA A N 1
ATOM 548 C CA . ALA A 1 73 ? 4.434 -0.320 0.862 1.00 87.69 73 ALA A CA 1
ATOM 549 C C . ALA A 1 73 ? 4.850 1.159 0.906 1.00 87.69 73 ALA A C 1
ATOM 551 O O . ALA A 1 73 ? 4.710 1.803 1.947 1.00 87.69 73 ALA A O 1
ATOM 552 N N . ALA A 1 74 ? 5.286 1.707 -0.234 1.00 89.00 74 ALA A N 1
ATOM 553 C CA . ALA A 1 74 ? 5.611 3.121 -0.412 1.00 89.00 74 ALA A CA 1
ATOM 554 C C . ALA A 1 74 ? 4.402 4.033 -0.159 1.00 89.00 74 ALA A C 1
ATOM 556 O O . ALA A 1 74 ? 4.546 5.158 0.316 1.00 89.00 74 ALA A O 1
ATOM 557 N N . VAL A 1 75 ? 3.197 3.539 -0.466 1.00 89.56 75 VAL A N 1
ATOM 558 C CA . VAL A 1 75 ? 1.947 4.264 -0.223 1.00 89.56 75 VAL A CA 1
ATOM 559 C C . VAL A 1 75 ? 1.476 4.069 1.214 1.00 89.56 75 VAL A C 1
ATOM 561 O O . VAL A 1 75 ? 1.223 5.042 1.926 1.00 89.56 75 VAL A O 1
ATOM 564 N N . PHE A 1 76 ? 1.360 2.815 1.656 1.00 88.25 76 PHE A N 1
ATOM 565 C CA . PHE A 1 76 ? 0.987 2.484 3.026 1.00 88.25 76 PHE A CA 1
ATOM 566 C C . PHE A 1 76 ? 1.759 1.267 3.531 1.00 88.25 76 PHE A C 1
ATOM 568 O O . PHE A 1 76 ? 1.815 0.238 2.870 1.00 88.25 76 PHE A O 1
ATOM 575 N N . LEU A 1 77 ? 2.255 1.343 4.768 1.00 80.81 77 LEU A N 1
ATOM 576 C CA . LEU A 1 77 ? 3.119 0.306 5.345 1.00 80.81 77 LEU A CA 1
ATOM 577 C C . LEU A 1 77 ? 2.444 -1.065 5.517 1.00 80.81 77 LEU A C 1
ATOM 579 O O . LEU A 1 77 ? 3.122 -2.088 5.518 1.00 80.81 77 LEU A O 1
ATOM 583 N N . LYS A 1 78 ? 1.118 -1.117 5.704 1.00 84.62 78 LYS A N 1
ATOM 584 C CA . LYS A 1 78 ? 0.413 -2.378 5.962 1.00 84.62 78 LYS A CA 1
ATOM 585 C C . LYS A 1 78 ? -0.055 -3.009 4.655 1.00 84.62 78 LYS A C 1
ATOM 587 O O . LYS A 1 78 ? -1.047 -2.560 4.081 1.00 84.62 78 LYS A O 1
ATOM 592 N N . ILE A 1 79 ? 0.599 -4.092 4.242 1.00 85.56 79 ILE A N 1
ATOM 593 C CA . ILE A 1 79 ? 0.150 -4.935 3.129 1.00 85.56 79 ILE A CA 1
ATOM 594 C C . ILE A 1 79 ? -1.091 -5.737 3.551 1.00 85.56 79 ILE A C 1
ATOM 596 O O . ILE A 1 79 ? -1.114 -6.391 4.592 1.00 85.56 79 ILE A O 1
ATOM 600 N N . LEU A 1 80 ? -2.149 -5.656 2.745 1.00 83.56 80 LEU A N 1
ATOM 601 C CA . LEU A 1 80 ? -3.393 -6.419 2.890 1.00 83.56 80 LEU A CA 1
ATOM 602 C C . LEU A 1 80 ? -3.448 -7.630 1.966 1.00 83.56 80 LEU A C 1
ATOM 604 O O . LEU A 1 80 ? -4.016 -8.670 2.314 1.00 83.56 80 LEU A O 1
ATOM 608 N N . VAL A 1 81 ? -2.921 -7.451 0.759 1.00 85.31 81 VAL A N 1
ATOM 609 C CA . VAL A 1 81 ? -2.847 -8.474 -0.275 1.00 85.31 81 VAL A CA 1
ATOM 610 C C . VAL A 1 81 ? -1.417 -8.471 -0.773 1.00 85.31 81 VAL A C 1
ATOM 612 O O . VAL A 1 81 ? -0.977 -7.504 -1.394 1.00 85.31 81 VAL A O 1
ATOM 615 N N . HIS A 1 82 ? -0.712 -9.551 -0.460 1.00 86.44 82 HIS A N 1
ATOM 616 C CA . HIS A 1 82 ? 0.606 -9.836 -1.005 1.00 86.44 82 HIS A CA 1
ATOM 617 C C . HIS A 1 82 ? 0.542 -10.032 -2.518 1.00 86.44 82 HIS A C 1
ATOM 619 O O . HIS A 1 82 ? -0.538 -10.196 -3.101 1.00 86.44 82 HIS A O 1
ATOM 625 N N . LYS A 1 83 ? 1.715 -10.038 -3.145 1.00 85.81 83 LYS A N 1
ATOM 626 C CA . LYS A 1 83 ? 1.900 -10.234 -4.581 1.00 85.81 83 LYS A CA 1
ATOM 627 C C . LYS A 1 83 ? 1.025 -11.369 -5.119 1.00 85.81 83 LYS A C 1
ATOM 629 O O . LYS A 1 83 ? 1.301 -12.549 -4.926 1.00 85.81 83 LYS A O 1
ATOM 634 N N . THR A 1 84 ? -0.015 -11.000 -5.855 1.00 83.44 84 THR A N 1
ATOM 635 C CA . THR A 1 84 ? -0.982 -11.933 -6.432 1.00 83.44 84 THR A CA 1
ATOM 636 C C . THR A 1 84 ? -0.980 -11.784 -7.945 1.00 83.44 84 THR A C 1
ATOM 638 O O . THR A 1 84 ? -1.136 -10.682 -8.472 1.00 83.44 84 THR A O 1
ATOM 641 N N . ARG A 1 85 ? -0.810 -12.899 -8.662 1.00 85.06 85 ARG A N 1
ATOM 642 C CA . ARG A 1 85 ? -0.953 -12.938 -10.122 1.00 85.06 85 ARG A CA 1
ATOM 643 C C . ARG A 1 85 ? -2.414 -13.159 -10.494 1.00 85.06 85 ARG A C 1
ATOM 645 O O . ARG A 1 85 ? -3.048 -14.084 -9.996 1.00 85.06 85 ARG A O 1
ATOM 652 N N . TYR A 1 86 ? -2.929 -12.351 -11.410 1.00 81.56 86 TYR A N 1
ATOM 653 C CA . TYR A 1 86 ? -4.282 -12.474 -11.938 1.00 81.56 86 TYR A CA 1
ATOM 654 C C . TYR A 1 86 ? -4.280 -12.143 -13.429 1.00 81.56 86 TYR A C 1
ATOM 656 O O . TYR A 1 86 ? -3.918 -11.039 -13.800 1.00 81.56 86 TYR A O 1
ATOM 664 N N . ARG A 1 87 ? -4.666 -13.091 -14.294 1.00 83.62 87 ARG A N 1
ATOM 665 C CA . ARG A 1 87 ? -4.820 -12.882 -15.753 1.00 83.62 87 ARG A CA 1
ATOM 666 C C . ARG A 1 87 ? -3.693 -12.059 -16.416 1.00 83.62 87 ARG A C 1
ATOM 668 O O . ARG A 1 87 ? -3.956 -11.147 -17.187 1.00 83.62 87 ARG A O 1
ATOM 675 N N . GLY A 1 88 ? -2.436 -12.372 -16.102 1.00 81.56 88 GLY A N 1
ATOM 676 C CA . GLY A 1 88 ? -1.267 -11.689 -16.675 1.00 81.56 88 GLY A CA 1
ATOM 677 C C . GLY A 1 88 ? -0.851 -10.392 -15.971 1.00 81.56 88 GLY A C 1
ATOM 678 O O . GLY A 1 88 ? 0.253 -9.917 -16.216 1.00 81.56 88 GLY A O 1
ATOM 679 N N . VAL A 1 89 ? -1.652 -9.867 -15.039 1.00 83.31 89 VAL A N 1
ATOM 680 C CA . VAL A 1 89 ? -1.241 -8.777 -14.144 1.00 83.31 89 VAL A CA 1
ATOM 681 C C . VAL A 1 89 ? -0.734 -9.322 -12.812 1.00 83.31 89 VAL A C 1
ATOM 683 O O . VAL A 1 89 ? -1.090 -10.421 -12.381 1.00 83.31 89 VAL A O 1
ATOM 686 N N . THR A 1 90 ? 0.124 -8.554 -12.147 1.00 84.94 90 THR A N 1
ATOM 687 C CA . THR A 1 90 ? 0.547 -8.816 -10.768 1.00 84.94 90 THR A CA 1
ATOM 688 C C . THR A 1 90 ? 0.172 -7.612 -9.924 1.00 84.94 90 THR A C 1
ATOM 690 O O . THR A 1 90 ? 0.512 -6.492 -10.296 1.00 84.94 90 THR A O 1
ATOM 693 N N . LEU A 1 91 ? -0.515 -7.838 -8.807 1.00 88.38 91 LEU A N 1
ATOM 694 C CA . LEU A 1 91 ? -0.989 -6.776 -7.923 1.00 88.38 91 LEU A CA 1
ATOM 695 C C . LEU A 1 91 ? -0.631 -7.058 -6.466 1.00 88.38 91 LEU A C 1
ATOM 697 O O . LEU A 1 91 ? -0.533 -8.213 -6.052 1.00 88.38 91 LEU A O 1
ATOM 701 N N . ALA A 1 92 ? -0.489 -5.985 -5.700 1.00 88.75 92 ALA A N 1
ATOM 702 C CA . ALA A 1 92 ? -0.442 -5.991 -4.248 1.00 88.75 92 ALA A CA 1
ATOM 703 C C . ALA A 1 92 ? -1.294 -4.820 -3.747 1.00 88.75 92 ALA A C 1
ATOM 705 O O . ALA A 1 92 ? -1.432 -3.814 -4.443 1.00 88.75 92 ALA A O 1
ATOM 706 N N . LEU A 1 93 ? -1.884 -4.959 -2.562 1.00 88.88 93 LEU A N 1
ATOM 707 C CA . LEU A 1 93 ? -2.698 -3.912 -1.947 1.00 88.88 93 LEU A CA 1
ATOM 708 C C . LEU A 1 93 ? -2.164 -3.605 -0.562 1.00 88.88 93 LEU A C 1
ATOM 710 O O . LEU A 1 93 ? -1.921 -4.519 0.229 1.00 88.88 93 LEU A O 1
ATOM 714 N N . SER A 1 94 ? -2.062 -2.321 -0.254 1.00 90.12 94 SER A N 1
ATOM 715 C CA . SER A 1 94 ? -1.745 -1.824 1.074 1.00 90.12 94 SER A CA 1
ATOM 716 C C . SER A 1 94 ? -2.851 -0.911 1.587 1.00 90.12 94 SER A C 1
ATOM 718 O O . SER A 1 94 ? -3.654 -0.381 0.818 1.00 90.12 94 SER A O 1
ATOM 720 N N . MET A 1 95 ? -2.927 -0.742 2.904 1.00 87.31 95 MET A N 1
ATOM 721 C CA . MET A 1 95 ? -3.875 0.180 3.519 1.00 87.31 95 MET A CA 1
ATOM 722 C C . MET A 1 95 ? -3.221 1.024 4.597 1.00 87.31 95 MET A C 1
ATOM 724 O O . MET A 1 95 ? -2.360 0.567 5.355 1.00 87.31 95 MET A O 1
ATOM 728 N N . LYS A 1 96 ? -3.722 2.248 4.749 1.00 83.38 96 LYS A N 1
ATOM 729 C CA . LYS A 1 96 ? -3.453 3.041 5.941 1.00 83.38 96 LYS A CA 1
ATOM 730 C C . LYS A 1 96 ? -4.057 2.332 7.146 1.00 83.38 96 LYS A C 1
ATOM 732 O O . LYS A 1 96 ? -5.244 2.013 7.143 1.00 83.38 96 LYS A O 1
ATOM 737 N N . GLN A 1 97 ? -3.272 2.129 8.200 1.00 72.25 97 GLN A N 1
ATOM 738 C CA . GLN A 1 97 ? -3.818 1.629 9.457 1.00 72.25 97 GLN A CA 1
ATOM 739 C C . GLN A 1 97 ? -4.788 2.683 10.025 1.00 72.25 97 GLN A C 1
ATOM 741 O O . GLN A 1 97 ? -4.365 3.819 10.282 1.00 72.25 97 GLN A O 1
ATOM 746 N N . PRO A 1 98 ? -6.085 2.362 10.191 1.00 65.38 98 PRO A N 1
ATOM 747 C CA . PRO A 1 98 ? -7.045 3.325 10.701 1.00 65.38 98 PRO A CA 1
ATOM 748 C C . PRO A 1 98 ? -6.680 3.672 12.143 1.00 65.38 98 PRO A C 1
ATOM 750 O O . PRO A 1 98 ? -6.565 2.803 13.007 1.00 65.38 98 PRO A O 1
ATOM 753 N N . ARG A 1 99 ? -6.483 4.964 12.412 1.00 63.25 99 ARG A N 1
ATOM 754 C CA . ARG A 1 99 ? -6.334 5.461 13.780 1.00 63.25 99 ARG A CA 1
ATOM 755 C C . ARG A 1 99 ? -7.724 5.726 14.331 1.00 63.25 99 ARG A C 1
ATOM 757 O O . ARG A 1 99 ? -8.305 6.770 14.043 1.00 63.25 99 ARG A O 1
ATOM 764 N N . LEU A 1 100 ? -8.240 4.798 15.128 1.00 61.88 100 LEU A N 1
ATOM 765 C CA . LEU A 1 100 ? -9.463 5.034 15.884 1.00 61.88 100 LEU A CA 1
ATOM 766 C C . LEU A 1 100 ? -9.182 6.114 16.933 1.00 61.88 100 LEU A C 1
ATOM 768 O O . LEU A 1 100 ? -8.352 5.942 17.827 1.00 61.88 100 LEU A O 1
ATOM 772 N N . ARG A 1 101 ? -9.840 7.264 16.790 1.00 59.41 101 ARG A N 1
ATOM 773 C CA . ARG A 1 101 ? -9.907 8.288 17.831 1.00 59.41 101 ARG A CA 1
ATOM 774 C C . ARG A 1 101 ? -11.344 8.370 18.301 1.00 59.41 101 ARG A C 1
ATOM 776 O O . ARG A 1 101 ? -12.246 8.506 17.484 1.00 59.41 101 ARG A O 1
ATOM 783 N N . PHE A 1 102 ? -11.521 8.320 19.611 1.00 62.03 102 PHE A N 1
ATOM 784 C CA . PHE A 1 102 ? -12.822 8.429 20.251 1.00 62.03 102 PHE A CA 1
ATOM 785 C C . PHE A 1 102 ? -12.957 9.846 20.818 1.00 62.03 102 PHE A C 1
ATOM 787 O O . PHE A 1 102 ? -12.373 10.126 21.866 1.00 62.03 102 PHE A O 1
ATOM 794 N N . PRO A 1 103 ? -13.635 10.778 20.126 1.00 60.19 103 PRO A N 1
ATOM 795 C CA . PRO A 1 103 ? -13.984 12.058 20.729 1.00 60.19 103 PRO A CA 1
ATOM 796 C C . PRO A 1 103 ? -14.989 11.842 21.869 1.00 60.19 103 PRO A C 1
ATOM 798 O O . PRO A 1 103 ? -15.779 10.895 21.830 1.00 60.19 103 PRO A O 1
ATOM 801 N N . GLU A 1 104 ? -14.979 12.749 22.851 1.00 61.41 104 GLU A N 1
ATOM 802 C CA . GLU A 1 104 ? -15.682 12.679 24.152 1.00 61.41 104 GLU A CA 1
ATOM 803 C C . GLU A 1 104 ? -17.209 12.452 24.087 1.00 61.41 104 GLU A C 1
ATOM 805 O O . GLU A 1 104 ? -17.846 12.266 25.118 1.00 61.41 104 GLU A O 1
ATOM 810 N N . ARG A 1 105 ? -17.820 12.448 22.894 1.00 57.00 105 ARG A N 1
ATOM 811 C CA . ARG A 1 105 ? -19.271 12.298 22.679 1.00 57.00 105 ARG A CA 1
ATOM 812 C C . ARG A 1 105 ? -19.658 11.198 21.686 1.00 57.00 105 ARG A C 1
ATOM 814 O O . ARG A 1 105 ? -20.726 11.261 21.086 1.00 57.00 105 ARG A O 1
ATOM 821 N N . SER A 1 106 ? -18.806 10.199 21.483 1.00 61.03 106 SER A N 1
ATOM 822 C CA . SER A 1 106 ? -19.159 9.056 20.628 1.00 61.03 106 SER A CA 1
ATOM 823 C C . SER A 1 106 ? -19.974 8.035 21.426 1.00 61.03 106 SER A C 1
ATOM 825 O O . SER A 1 106 ? -19.471 7.487 22.405 1.00 61.03 106 SER A O 1
ATOM 827 N N . SER A 1 107 ? -21.214 7.754 21.022 1.00 50.94 107 SER A N 1
ATOM 828 C CA . SER A 1 107 ? -21.996 6.645 21.584 1.00 50.94 107 SER A CA 1
ATOM 829 C C . SER A 1 107 ? -21.490 5.320 21.014 1.00 50.94 107 SER A C 1
ATOM 831 O O . SER A 1 107 ? -21.432 5.156 19.798 1.00 50.94 107 SER A O 1
ATOM 833 N N . PHE A 1 108 ? -21.135 4.365 21.873 1.00 59.34 108 PHE A N 1
ATOM 834 C CA . PHE A 1 108 ? -20.800 3.007 21.447 1.00 59.34 108 PHE A CA 1
ATOM 835 C C . PHE A 1 108 ? -21.371 1.963 22.401 1.00 59.34 108 PHE A C 1
ATOM 837 O O . PHE A 1 108 ? -21.625 2.225 23.577 1.00 59.34 108 PHE A O 1
ATOM 844 N N . LEU A 1 109 ? -21.559 0.761 21.862 1.00 50.06 109 LEU A N 1
ATOM 845 C CA . LEU A 1 109 ? -21.968 -0.416 22.608 1.00 50.06 109 LEU A CA 1
ATOM 846 C C . LEU A 1 109 ? -20.720 -1.115 23.157 1.00 50.06 109 LEU A C 1
ATOM 848 O O . LEU A 1 109 ? -19.932 -1.677 22.399 1.00 50.06 109 LEU A O 1
ATOM 852 N N . LEU A 1 110 ? -20.545 -1.096 24.476 1.00 64.50 110 LEU A N 1
ATOM 853 C CA . LEU A 1 110 ? -19.552 -1.921 25.155 1.00 64.50 110 LEU A CA 1
ATOM 854 C C . LEU A 1 110 ? -20.188 -3.262 25.541 1.00 64.50 110 LEU A C 1
ATOM 856 O O . LEU A 1 110 ? -21.014 -3.319 26.451 1.00 64.50 110 LEU A O 1
ATOM 860 N N . ILE A 1 111 ? -19.773 -4.349 24.890 1.00 59.28 111 ILE A N 1
ATOM 861 C CA . ILE A 1 111 ? -20.128 -5.712 25.306 1.00 59.28 111 ILE A CA 1
ATOM 862 C C . ILE A 1 111 ? -18.964 -6.262 26.130 1.00 59.28 111 ILE A C 1
ATOM 864 O O . ILE A 1 111 ? -17.879 -6.480 25.596 1.00 59.28 111 ILE A O 1
ATOM 868 N N . THR A 1 112 ? -19.170 -6.493 27.430 1.00 67.94 112 THR A N 1
ATOM 869 C CA . THR A 1 112 ? -18.163 -7.154 28.279 1.00 67.94 112 THR A CA 1
ATOM 870 C C . THR A 1 112 ? -18.626 -8.558 28.677 1.00 67.94 112 THR A C 1
ATOM 872 O O . THR A 1 112 ? -19.649 -8.738 29.342 1.00 67.94 112 THR A O 1
ATOM 875 N N . GLY A 1 113 ? -17.863 -9.576 28.273 1.00 63.12 113 GLY A N 1
ATOM 876 C CA . GLY A 1 113 ? -17.938 -10.937 28.815 1.00 63.12 113 GLY A CA 1
ATOM 877 C C . GLY A 1 113 ? -16.972 -11.120 29.994 1.00 63.12 113 GLY A C 1
ATOM 878 O O . GLY A 1 113 ? -16.141 -10.254 30.254 1.00 63.12 113 GLY A O 1
ATOM 879 N N . GLY A 1 114 ? -17.073 -12.230 30.730 1.00 70.75 114 GLY A N 1
ATOM 880 C CA . GLY A 1 114 ? -16.115 -12.587 31.791 1.00 70.75 114 GLY A CA 1
ATOM 881 C C . GLY A 1 114 ? -16.522 -12.223 33.227 1.00 70.75 114 GLY A C 1
ATOM 882 O O . GLY A 1 114 ? -17.632 -11.742 33.484 1.00 70.75 114 GLY A O 1
ATOM 883 N N . ALA A 1 115 ? -15.615 -12.505 34.169 1.00 76.81 115 ALA A N 1
ATOM 884 C CA . ALA A 1 115 ? -15.807 -12.297 35.606 1.00 76.81 115 ALA A CA 1
ATOM 885 C C . ALA A 1 115 ? -15.926 -10.806 35.970 1.00 76.81 115 ALA A C 1
ATOM 887 O O . ALA A 1 115 ? -15.370 -9.934 35.297 1.00 76.81 115 ALA A O 1
ATOM 888 N N . TRP A 1 116 ? -16.639 -10.509 37.059 1.00 78.19 116 TRP A N 1
ATOM 889 C CA . TRP A 1 116 ? -16.937 -9.140 37.495 1.00 78.19 116 TRP A CA 1
ATOM 890 C C . TRP A 1 116 ? -15.678 -8.279 37.696 1.00 78.19 116 TRP A C 1
ATOM 892 O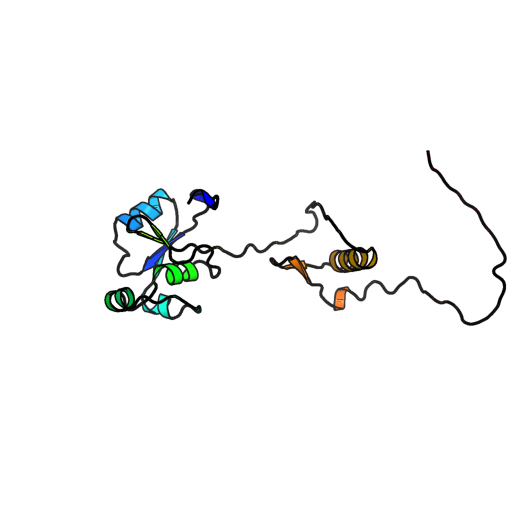 O . TRP A 1 116 ? -15.652 -7.123 37.275 1.00 78.19 116 TRP A O 1
ATOM 902 N N . GLN A 1 117 ? -14.609 -8.854 38.252 1.00 77.88 117 GLN A N 1
ATOM 903 C CA . GLN A 1 117 ? -13.343 -8.162 38.510 1.00 77.88 117 GLN A CA 1
ATOM 904 C C . GLN A 1 117 ? -12.700 -7.648 37.214 1.00 77.88 117 GLN A C 1
ATOM 906 O O . GLN A 1 117 ? -12.247 -6.508 37.156 1.00 77.88 117 GLN A O 1
ATOM 911 N N . GLY A 1 118 ? -12.719 -8.457 36.148 1.00 75.00 118 GLY A N 1
ATOM 912 C CA . GLY A 1 118 ? -12.165 -8.070 34.847 1.00 75.00 118 GLY A CA 1
ATOM 913 C C . GLY A 1 118 ? -12.955 -6.938 34.190 1.00 75.00 118 GLY A C 1
ATOM 914 O O . GLY A 1 118 ? -12.370 -6.003 33.647 1.00 75.00 118 GLY A O 1
ATOM 915 N N . LYS A 1 119 ? -14.288 -6.976 34.308 1.00 78.88 119 LYS A N 1
ATOM 916 C CA . LYS A 1 119 ? -15.176 -5.917 33.801 1.00 78.88 119 LYS A CA 1
ATOM 917 C C . LYS A 1 119 ? -14.947 -4.596 34.524 1.00 78.88 119 LYS A C 1
ATOM 919 O O . LYS A 1 119 ? -14.876 -3.550 33.883 1.00 78.88 119 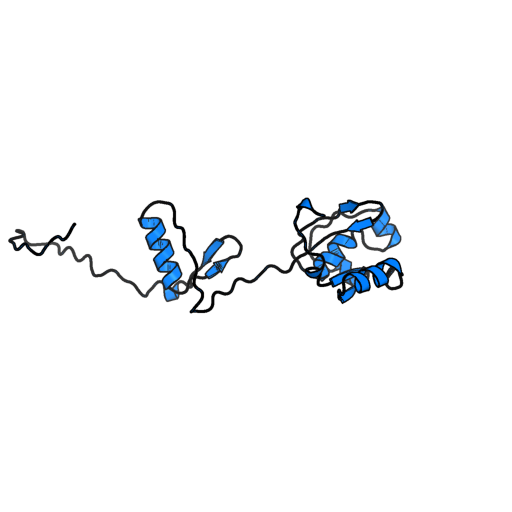LYS A O 1
ATOM 924 N N . ARG A 1 120 ? -14.800 -4.651 35.849 1.00 77.69 120 ARG A N 1
ATOM 925 C CA . ARG A 1 120 ? -14.524 -3.479 36.678 1.00 77.69 120 ARG A CA 1
ATOM 926 C C . ARG A 1 120 ? -13.168 -2.858 36.338 1.00 77.69 120 ARG A C 1
ATOM 928 O O . ARG A 1 120 ? -13.117 -1.667 36.059 1.00 77.69 120 ARG A O 1
ATOM 935 N N . HIS A 1 121 ? -12.116 -3.671 36.252 1.00 77.56 121 HIS A N 1
ATOM 936 C CA . HIS A 1 121 ? -10.775 -3.206 35.874 1.00 77.56 121 HIS A CA 1
ATOM 937 C C . HIS A 1 121 ? -10.755 -2.557 34.483 1.00 77.56 121 HIS A C 1
ATOM 939 O O . HIS A 1 121 ? -10.123 -1.524 34.270 1.00 77.56 121 HIS A O 1
ATOM 945 N N . PHE A 1 122 ? -11.487 -3.132 33.524 1.00 78.81 122 PHE A N 1
ATOM 946 C CA . PHE A 1 122 ? -11.647 -2.543 32.195 1.00 78.81 122 PHE A CA 1
ATOM 947 C C . PHE A 1 122 ? -12.365 -1.185 32.253 1.00 78.81 122 PHE A C 1
ATOM 949 O O . PHE A 1 122 ? -11.890 -0.216 31.658 1.00 78.81 122 PHE A O 1
ATOM 956 N N . ALA A 1 123 ? -13.477 -1.094 32.991 1.00 77.19 123 ALA A N 1
ATOM 957 C CA . ALA A 1 123 ? -14.235 0.145 33.147 1.00 77.19 123 ALA A CA 1
ATOM 958 C C . ALA A 1 123 ? -13.401 1.255 33.809 1.00 77.19 123 ALA A C 1
ATOM 960 O O . ALA A 1 123 ? -13.404 2.385 33.327 1.00 77.19 123 ALA A O 1
ATOM 961 N N . GLU A 1 124 ? -12.636 0.932 34.853 1.00 78.75 124 GLU A N 1
ATOM 962 C CA . GLU A 1 124 ? -11.750 1.877 35.546 1.00 78.75 124 GLU A CA 1
ATOM 963 C C . GLU A 1 124 ? -10.704 2.472 34.593 1.00 78.75 124 GLU A C 1
ATOM 965 O O . GLU A 1 124 ? -10.543 3.693 34.513 1.00 78.75 124 GLU A O 1
ATOM 970 N N . ARG A 1 125 ? -10.045 1.624 33.795 1.00 79.25 125 ARG A N 1
ATOM 971 C CA . ARG A 1 125 ? -9.065 2.071 32.794 1.00 79.25 125 ARG A CA 1
ATOM 972 C C . ARG A 1 125 ? -9.704 2.920 31.697 1.00 79.25 125 ARG A C 1
ATOM 974 O O . ARG A 1 125 ? -9.093 3.890 31.256 1.00 79.25 125 ARG A O 1
ATOM 981 N N . LEU A 1 126 ? -10.916 2.575 31.261 1.00 78.75 126 LEU A N 1
ATOM 982 C CA . LEU A 1 126 ? -11.646 3.333 30.245 1.00 78.75 126 LEU A CA 1
ATOM 983 C C . LEU A 1 126 ? -12.022 4.733 30.764 1.00 78.75 126 LEU A C 1
ATOM 985 O O . LEU A 1 126 ? -11.740 5.728 30.098 1.00 78.75 126 LEU A O 1
ATOM 989 N N . ILE A 1 127 ? -12.579 4.815 31.977 1.00 79.44 127 ILE A N 1
ATOM 990 C CA . ILE A 1 127 ? -12.964 6.075 32.641 1.00 79.44 127 ILE A CA 1
ATOM 991 C C . ILE A 1 127 ? -11.744 6.971 32.886 1.00 79.44 127 ILE A C 1
ATOM 993 O O . ILE A 1 127 ? -11.831 8.188 32.728 1.00 79.44 127 ILE A O 1
ATOM 997 N N . ALA A 1 128 ? -10.581 6.389 33.188 1.00 78.25 128 ALA A N 1
ATOM 998 C CA . ALA A 1 128 ? -9.316 7.113 33.331 1.00 78.25 128 ALA A CA 1
ATOM 999 C C . ALA A 1 128 ? -8.756 7.680 32.000 1.00 78.25 128 ALA A C 1
ATOM 1001 O O . ALA A 1 128 ? -7.623 8.169 31.947 1.00 78.25 128 ALA A O 1
ATOM 1002 N N . GLY A 1 129 ? -9.536 7.644 30.914 1.00 76.81 129 GLY A N 1
ATOM 1003 C CA . GLY A 1 129 ? -9.140 8.118 29.589 1.00 76.81 129 GLY A CA 1
ATOM 1004 C C . GLY A 1 129 ? -8.316 7.092 28.817 1.00 76.81 129 GLY A C 1
ATOM 1005 O O . GLY A 1 129 ? -7.454 7.470 28.016 1.00 76.81 129 GLY A O 1
ATOM 1006 N N . GLY A 1 130 ? -8.547 5.807 29.089 1.00 76.62 130 GLY A N 1
ATOM 1007 C CA . GLY A 1 130 ? -7.884 4.713 28.403 1.00 76.62 130 GLY A CA 1
ATOM 1008 C C . GLY A 1 130 ? -8.140 4.734 26.896 1.00 76.62 130 GLY A C 1
ATOM 1009 O O . GLY A 1 130 ? -9.206 5.126 26.423 1.00 76.62 130 GLY A O 1
ATOM 1010 N N . ARG A 1 131 ? -7.138 4.317 26.126 1.00 75.31 131 ARG A N 1
ATOM 1011 C CA . ARG A 1 131 ? -7.176 4.246 24.664 1.00 75.31 131 ARG A CA 1
ATOM 1012 C C . ARG A 1 131 ? -7.024 2.801 24.226 1.00 75.31 131 ARG A C 1
ATOM 1014 O O . ARG A 1 131 ? -6.117 2.112 24.684 1.00 75.31 131 ARG A O 1
ATOM 1021 N N . LEU A 1 132 ? -7.896 2.359 23.329 1.00 72.12 132 LEU A N 1
ATOM 1022 C CA . LEU A 1 132 ? -7.774 1.056 22.686 1.00 72.12 132 LEU A CA 1
ATOM 1023 C C . LEU A 1 132 ? -6.812 1.157 21.503 1.00 72.12 132 LEU A C 1
ATOM 1025 O O . LEU A 1 132 ? -6.941 2.069 20.680 1.00 72.12 132 LEU A O 1
ATOM 1029 N N . SER A 1 133 ? -5.861 0.230 21.407 1.00 69.00 133 SER A N 1
ATOM 1030 C CA . SER A 1 133 ? -5.097 0.048 20.174 1.00 69.00 133 SER A CA 1
ATOM 1031 C C . SER A 1 133 ? -5.936 -0.653 19.100 1.00 69.00 133 SER A C 1
ATOM 1033 O O . SER A 1 133 ? -6.999 -1.205 19.404 1.00 69.00 133 SER A O 1
ATOM 1035 N N . PRO A 1 134 ? -5.472 -0.667 17.838 1.00 57.59 134 PRO A N 1
ATOM 1036 C CA . PRO A 1 134 ? -6.121 -1.424 16.767 1.00 57.59 134 PRO A CA 1
ATOM 1037 C C . PRO A 1 134 ? -6.260 -2.928 17.056 1.00 57.59 134 PRO A C 1
ATOM 1039 O O . PRO A 1 134 ? -7.150 -3.572 16.512 1.00 57.59 134 PRO A O 1
ATOM 1042 N N . GLU A 1 135 ? -5.411 -3.476 17.924 1.00 66.69 135 GLU A N 1
ATOM 1043 C CA . GLU A 1 135 ? -5.409 -4.878 18.360 1.00 66.69 135 GLU A CA 1
ATOM 1044 C C . GLU A 1 135 ? -6.339 -5.123 19.565 1.00 66.69 135 GLU A C 1
ATOM 1046 O O . GLU A 1 135 ? -6.413 -6.236 20.078 1.00 66.69 135 GLU A O 1
ATOM 1051 N N . GLY A 1 136 ? -7.050 -4.091 20.035 1.00 65.19 136 GLY A N 1
ATOM 1052 C CA . GLY A 1 136 ? -8.004 -4.189 21.143 1.00 65.19 136 GLY A CA 1
ATOM 1053 C C . GLY A 1 136 ? -7.376 -4.126 22.538 1.00 65.19 136 GLY A C 1
ATOM 1054 O O . GLY A 1 136 ? -8.055 -4.407 23.525 1.00 65.19 136 GLY A O 1
ATOM 1055 N N . VAL A 1 137 ? -6.103 -3.740 22.653 1.00 70.81 137 VAL A N 1
ATOM 1056 C CA . VAL A 1 137 ? -5.423 -3.607 23.949 1.00 70.81 137 VAL A CA 1
ATOM 1057 C C . VAL A 1 137 ? -5.728 -2.237 24.560 1.00 70.81 137 VAL A C 1
ATOM 1059 O O . VAL A 1 137 ? -5.571 -1.210 23.901 1.00 70.81 137 VAL A O 1
ATOM 1062 N N . LEU A 1 138 ? -6.173 -2.209 25.824 1.00 72.38 138 LEU A N 1
ATOM 1063 C CA . LEU A 1 138 ? -6.518 -0.977 26.541 1.00 72.38 138 LEU A CA 1
ATOM 1064 C C . LEU A 1 138 ? -5.305 -0.398 27.285 1.00 72.38 138 LEU A C 1
ATOM 1066 O O . LEU A 1 138 ? -4.890 -0.899 28.335 1.00 72.38 138 LEU A O 1
ATOM 1070 N N . TYR A 1 139 ? -4.787 0.711 26.769 1.00 70.81 139 TYR A N 1
ATOM 1071 C CA . TYR A 1 139 ? -3.703 1.485 27.365 1.00 70.81 139 TYR A CA 1
ATOM 1072 C C . TYR A 1 139 ? -4.262 2.613 28.218 1.00 70.81 139 TYR A C 1
ATOM 1074 O O . TYR A 1 139 ? -5.227 3.265 27.838 1.00 70.81 139 TYR A O 1
ATOM 1082 N N . VAL A 1 140 ? -3.626 2.894 29.346 1.00 75.81 140 VAL A N 1
ATOM 1083 C CA . VAL A 1 140 ? -3.940 4.051 30.186 1.00 75.81 140 VAL A CA 1
ATOM 1084 C C . VAL A 1 140 ? -2.624 4.611 30.707 1.00 75.81 140 VAL A C 1
ATOM 1086 O O . VAL A 1 140 ? -1.720 3.848 31.040 1.00 75.81 140 VAL A O 1
ATOM 1089 N N . GLU A 1 141 ? -2.488 5.933 30.747 1.00 71.62 141 GLU A N 1
ATOM 1090 C CA . GLU A 1 141 ? -1.337 6.554 31.403 1.00 71.62 141 GLU A CA 1
ATOM 1091 C C . GLU A 1 141 ? -1.411 6.246 32.904 1.00 71.62 141 GLU A C 1
ATOM 1093 O O . GLU A 1 141 ? -2.416 6.558 33.542 1.00 71.62 141 GLU A O 1
ATOM 1098 N N . GLU A 1 142 ? -0.361 5.662 33.489 1.00 66.62 142 GLU A N 1
ATOM 1099 C CA . GLU A 1 142 ? -0.353 5.251 34.907 1.00 66.62 142 GLU A CA 1
ATOM 1100 C C . GLU A 1 142 ? -0.699 6.400 35.862 1.00 66.62 142 GLU A C 1
ATOM 1102 O O . GLU A 1 142 ? -1.419 6.213 36.841 1.00 66.62 142 GLU A O 1
ATOM 1107 N N . LYS A 1 143 ? -0.289 7.628 35.522 1.00 66.50 143 LYS A N 1
ATOM 1108 C CA . LYS A 1 143 ? -0.615 8.848 36.279 1.00 66.50 143 LYS A CA 1
ATOM 1109 C C . LYS A 1 143 ? -2.122 9.128 36.372 1.00 66.50 143 LYS A C 1
ATOM 1111 O O . LYS A 1 143 ? -2.553 9.841 37.272 1.00 66.50 143 LYS A O 1
ATOM 1116 N N . ARG A 1 144 ? -2.934 8.582 35.460 1.00 64.31 144 ARG A N 1
ATOM 1117 C CA . ARG A 1 144 ? -4.401 8.733 35.448 1.00 64.31 144 ARG A CA 1
ATOM 1118 C C . ARG A 1 144 ? -5.127 7.638 36.226 1.00 64.31 144 ARG A C 1
ATOM 1120 O O . ARG A 1 144 ? -6.291 7.825 36.566 1.00 64.31 144 ARG A O 1
ATOM 1127 N N . LEU A 1 145 ? -4.448 6.534 36.546 1.00 58.28 145 LEU A N 1
ATOM 1128 C CA . LEU A 1 145 ? -4.992 5.465 37.390 1.00 58.28 145 LEU A CA 1
ATOM 1129 C C . LEU A 1 145 ? -5.016 5.837 38.879 1.00 58.28 145 LEU A C 1
ATOM 1131 O O . LEU A 1 145 ? -5.793 5.272 39.638 1.00 58.28 145 LEU A O 1
ATOM 1135 N N . GLN A 1 146 ? -4.220 6.822 39.301 1.00 56.34 146 GLN A N 1
ATOM 1136 C CA . GLN A 1 146 ? -4.059 7.207 40.710 1.00 56.34 146 GLN A CA 1
ATOM 1137 C C . GLN A 1 146 ? -5.254 7.975 41.314 1.00 56.34 146 GLN A C 1
ATOM 1139 O O . GLN A 1 146 ? -5.143 8.509 42.414 1.00 56.34 146 GLN A O 1
ATOM 1144 N N . ARG A 1 147 ? -6.401 8.062 40.624 1.00 51.00 147 ARG A N 1
ATOM 1145 C CA . ARG A 1 147 ? -7.543 8.897 41.049 1.00 51.00 147 ARG A CA 1
ATOM 1146 C C . ARG A 1 147 ? -8.689 8.175 41.754 1.00 51.00 147 ARG A C 1
ATOM 1148 O O . ARG A 1 147 ? -9.690 8.820 42.042 1.00 51.00 147 ARG A O 1
ATOM 1155 N N . TRP A 1 148 ? -8.542 6.893 42.066 1.00 43.34 148 TRP A N 1
ATOM 1156 C CA . TRP A 1 148 ? -9.507 6.146 42.876 1.00 43.34 148 TRP A CA 1
ATOM 1157 C C . TRP A 1 148 ? -8.767 5.243 43.865 1.00 43.34 148 TRP A C 1
ATOM 1159 O O . TRP A 1 148 ? -8.587 4.053 43.635 1.00 43.34 148 TRP A O 1
ATOM 1169 N N . THR A 1 149 ? -8.313 5.814 44.978 1.00 42.84 149 THR A N 1
ATOM 1170 C CA . THR A 1 149 ? -8.108 5.030 46.201 1.00 42.84 149 THR A CA 1
ATOM 1171 C C . THR A 1 149 ? -9.483 4.712 46.786 1.00 42.84 149 THR A C 1
ATOM 1173 O O . THR A 1 149 ? -10.332 5.599 46.860 1.00 42.84 149 THR A O 1
ATOM 1176 N N . GLU A 1 150 ? -9.712 3.449 47.139 1.00 41.69 150 GLU A N 1
ATOM 1177 C CA . GLU A 1 150 ? -10.968 2.907 47.675 1.00 41.69 150 GLU A CA 1
ATOM 1178 C C . GLU A 1 150 ? -11.633 3.824 48.727 1.00 41.69 150 GLU A C 1
ATOM 1180 O O . GLU A 1 150 ? -10.927 4.413 49.551 1.00 41.69 150 GLU A O 1
ATOM 1185 N N . PRO A 1 151 ? -12.980 3.902 48.802 1.00 40.34 151 PRO A N 1
ATOM 1186 C CA . PRO A 1 151 ? -13.633 4.288 50.048 1.00 40.34 151 PRO A CA 1
ATOM 1187 C C . PRO A 1 151 ? -13.172 3.288 51.114 1.00 40.34 151 PRO A C 1
ATOM 1189 O O . PRO A 1 151 ? -13.402 2.089 50.973 1.00 40.34 151 PRO A O 1
ATOM 1192 N N . GLY A 1 152 ? -12.437 3.785 52.107 1.00 41.12 152 GLY A N 1
ATOM 1193 C CA . GLY A 1 152 ? -11.551 2.990 52.947 1.00 41.12 152 GLY A CA 1
ATOM 1194 C C . GLY A 1 152 ? -12.153 1.695 53.486 1.00 41.12 152 GLY A C 1
ATOM 1195 O O . GLY A 1 152 ? -13.061 1.708 54.315 1.00 41.12 152 GLY A O 1
ATOM 1196 N N . ALA A 1 153 ? -11.534 0.573 53.122 1.00 40.22 153 ALA A N 1
ATOM 1197 C CA . ALA A 1 153 ? -11.536 -0.628 53.941 1.00 40.22 153 ALA A CA 1
ATOM 1198 C C . ALA A 1 153 ? -10.633 -0.400 55.170 1.00 40.22 153 ALA A C 1
ATOM 1200 O O . ALA A 1 153 ? -9.595 -1.034 55.334 1.00 40.22 153 ALA A O 1
ATOM 1201 N N . GLN A 1 154 ? -11.015 0.525 56.054 1.00 37.19 154 GLN A N 1
ATOM 1202 C CA . GLN A 1 154 ? -10.517 0.516 57.426 1.00 37.19 154 GLN A CA 1
ATOM 1203 C C . GLN A 1 154 ? -11.394 -0.448 58.221 1.00 37.19 154 GLN A C 1
ATOM 1205 O O . GLN A 1 154 ? -12.311 -0.053 58.936 1.00 37.19 154 GLN A O 1
ATOM 1210 N N . CYS A 1 155 ? -11.106 -1.744 58.098 1.00 36.50 155 CYS A N 1
ATOM 1211 C CA . CYS A 1 155 ? -11.456 -2.666 59.168 1.00 36.50 155 CYS A CA 1
ATOM 1212 C C . CYS A 1 155 ? -10.519 -2.337 60.336 1.00 36.50 155 CYS A C 1
ATOM 1214 O O . CYS A 1 155 ? -9.393 -2.828 60.401 1.00 36.50 155 CYS A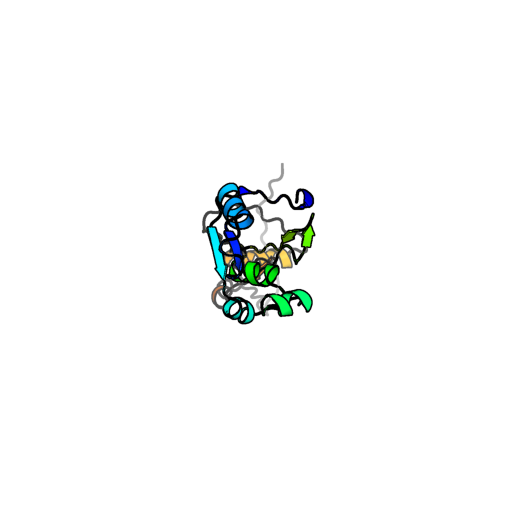 O 1
ATOM 1216 N N . GLY A 1 156 ? -10.952 -1.421 61.206 1.00 34.44 156 GLY A N 1
ATOM 1217 C CA . GLY A 1 156 ? -10.243 -1.094 62.434 1.00 34.44 156 GLY A CA 1
ATOM 1218 C C . GLY A 1 156 ? -10.057 -2.360 63.263 1.00 34.44 156 GLY A C 1
ATOM 1219 O O . GLY A 1 156 ? -11.023 -3.020 63.644 1.00 34.44 156 GLY A O 1
ATOM 1220 N N . ALA A 1 157 ? -8.803 -2.719 63.514 1.00 44.09 157 ALA A N 1
ATOM 1221 C CA . ALA A 1 157 ? -8.460 -3.730 64.492 1.00 44.09 157 ALA A CA 1
ATOM 1222 C C . ALA A 1 157 ? -8.868 -3.213 65.880 1.00 44.09 157 ALA A C 1
ATOM 1224 O O . ALA A 1 157 ? -8.219 -2.330 66.434 1.00 44.09 157 ALA A O 1
ATOM 1225 N N . GLY A 1 158 ? -9.949 -3.764 66.433 1.00 40.56 158 GLY A N 1
ATOM 1226 C CA . GLY A 1 158 ? -10.300 -3.618 67.844 1.00 40.56 158 GLY A CA 1
ATOM 1227 C C . GLY A 1 158 ? -11.746 -3.197 68.100 1.00 40.56 158 GLY A C 1
ATOM 1228 O O . GLY A 1 158 ? -12.229 -2.218 67.549 1.00 40.56 158 GLY A O 1
ATOM 1229 N N . CYS A 1 159 ? -12.367 -3.902 69.050 1.00 33.59 159 CYS A N 1
ATOM 1230 C CA . CYS A 1 159 ? -13.673 -3.660 69.676 1.00 33.59 159 CYS A CA 1
ATOM 1231 C C . CYS A 1 159 ? -14.874 -4.384 69.036 1.00 33.59 159 CYS A C 1
ATOM 1233 O O . CYS A 1 159 ? -15.272 -4.153 67.900 1.00 33.59 159 CYS A O 1
ATOM 1235 N N . GLY A 1 160 ? -15.437 -5.313 69.814 1.00 40.22 160 GLY A N 1
ATOM 1236 C CA . GLY A 1 160 ? -16.541 -6.183 69.436 1.00 40.22 160 GLY A CA 1
ATOM 1237 C C . GLY A 1 160 ? -17.931 -5.538 69.473 1.00 40.22 160 GLY A C 1
ATOM 1238 O O . GLY A 1 160 ? -18.128 -4.419 69.927 1.00 40.22 160 GLY A O 1
ATOM 1239 N N . ARG A 1 161 ? -18.910 -6.353 69.054 1.00 33.44 161 ARG A N 1
ATOM 1240 C CA . ARG A 1 161 ? -20.359 -6.090 68.958 1.00 33.44 161 ARG A CA 1
ATOM 1241 C C . ARG A 1 161 ? -20.767 -5.071 67.890 1.00 33.44 161 ARG A C 1
ATOM 1243 O O . ARG A 1 161 ? -20.985 -3.900 68.172 1.00 33.44 161 ARG A O 1
ATOM 1250 N N . CYS A 1 162 ? -21.091 -5.585 66.704 1.00 35.28 162 CYS A N 1
ATOM 1251 C CA . CYS A 1 162 ? -22.105 -4.963 65.855 1.00 35.28 162 CYS A CA 1
ATOM 1252 C C . CYS A 1 162 ? -23.461 -5.042 66.587 1.00 35.28 162 CYS A C 1
ATOM 1254 O O . CYS A 1 162 ? -24.115 -6.086 66.589 1.00 35.28 162 CYS A O 1
ATOM 1256 N N . ARG A 1 163 ? -23.854 -3.964 67.277 1.00 35.28 163 ARG A N 1
ATOM 1257 C CA . ARG A 1 163 ? -25.259 -3.690 67.623 1.00 35.28 163 ARG A CA 1
ATOM 1258 C C . ARG A 1 163 ? -25.866 -2.831 66.505 1.00 35.28 163 ARG A C 1
ATOM 1260 O O . ARG A 1 163 ? -25.140 -2.086 65.863 1.00 35.28 163 ARG A O 1
ATOM 1267 N N . GLY A 1 164 ? -27.171 -3.011 66.287 1.00 31.47 164 GLY A N 1
ATOM 1268 C CA . GLY A 1 164 ? -27.990 -2.528 65.162 1.00 31.47 164 GLY A CA 1
ATOM 1269 C C . GLY A 1 164 ? -27.904 -1.030 64.813 1.00 31.47 164 GLY A C 1
ATOM 1270 O O . GLY A 1 164 ? -27.333 -0.242 65.551 1.00 31.47 164 GLY A O 1
ATOM 1271 N N . GLY A 1 165 ? -28.484 -0.574 63.701 1.00 28.83 165 GLY A N 1
ATOM 1272 C CA . GLY A 1 165 ? -29.816 -0.951 63.225 1.00 28.83 165 GLY A CA 1
ATOM 1273 C C . GLY A 1 165 ? -29.983 -1.118 61.713 1.00 28.83 165 GLY A C 1
ATOM 1274 O O . GLY A 1 165 ? -29.187 -0.660 60.900 1.00 28.83 165 GLY A O 1
ATOM 1275 N N . ALA A 1 166 ? -31.052 -1.841 61.390 1.00 36.19 166 ALA A N 1
ATOM 1276 C CA . ALA A 1 166 ? -31.536 -2.192 60.066 1.00 36.19 166 ALA A CA 1
ATOM 1277 C C . ALA A 1 166 ? -32.616 -1.211 59.556 1.00 36.19 166 ALA A C 1
ATOM 1279 O O . ALA A 1 166 ? -33.124 -0.394 60.321 1.00 36.19 166 ALA A O 1
ATOM 1280 N N . ALA A 1 167 ? -33.014 -1.443 58.295 1.00 34.56 167 ALA A N 1
ATOM 1281 C CA . ALA A 1 167 ? -33.980 -0.743 57.431 1.00 34.56 167 ALA A CA 1
ATOM 1282 C C . ALA A 1 167 ? -33.382 0.509 56.768 1.00 34.56 167 ALA A C 1
ATOM 1284 O O . ALA A 1 167 ? -32.713 1.292 57.425 1.00 34.56 167 ALA A O 1
ATOM 1285 N N . TRP A 1 168 ? -33.491 0.738 55.455 1.00 37.09 168 TRP A N 1
ATOM 1286 C CA . TRP A 1 168 ? -34.618 0.573 54.521 1.00 37.09 168 TRP A CA 1
ATOM 1287 C C . TRP A 1 168 ? -34.072 0.170 53.132 1.00 37.09 168 TRP A C 1
ATOM 1289 O O . TRP A 1 168 ? -32.969 0.572 52.788 1.00 37.09 168 TRP A O 1
ATOM 1299 N N . GLY A 1 169 ? -34.706 -0.580 52.233 1.00 32.03 169 GLY A N 1
ATOM 1300 C CA . GLY A 1 169 ? -36.059 -1.101 52.070 1.00 32.03 169 GLY A CA 1
ATOM 1301 C C . GLY A 1 169 ? -36.175 -1.485 50.583 1.00 32.03 169 GLY A C 1
ATOM 1302 O O . GLY A 1 169 ? -35.759 -0.727 49.711 1.00 32.03 169 GLY A O 1
ATOM 1303 N N . ALA A 1 170 ? -36.644 -2.697 50.297 1.00 40.50 170 ALA A N 1
ATOM 1304 C CA . ALA A 1 170 ? -36.783 -3.247 48.953 1.00 40.50 170 ALA A CA 1
ATOM 1305 C C . ALA A 1 170 ? -37.904 -2.568 48.145 1.00 40.50 170 ALA A C 1
ATOM 1307 O O . ALA A 1 170 ? -38.937 -2.209 48.700 1.00 40.50 170 ALA A O 1
ATOM 1308 N N . CYS A 1 171 ? -37.752 -2.522 46.820 1.00 29.56 171 CYS A N 1
ATOM 1309 C CA . CYS A 1 171 ? -38.878 -2.510 45.885 1.00 29.56 171 CYS A CA 1
ATOM 1310 C C . CYS A 1 171 ? -38.543 -3.397 44.679 1.00 29.56 171 CYS A C 1
ATOM 1312 O O . CYS A 1 171 ? -37.772 -3.019 43.802 1.00 29.56 171 CYS A O 1
ATOM 1314 N N . ARG A 1 172 ? -39.117 -4.605 44.680 1.00 36.84 172 ARG A N 1
ATOM 1315 C CA . ARG A 1 172 ? -39.510 -5.329 43.465 1.00 36.84 172 ARG A CA 1
ATOM 1316 C C . ARG A 1 172 ? -41.001 -5.068 43.270 1.00 36.84 172 ARG A C 1
ATOM 1318 O O . ARG A 1 172 ? -41.719 -5.127 44.268 1.00 36.84 172 ARG A O 1
ATOM 1325 N N . HIS A 1 173 ? -41.431 -4.837 42.037 1.00 43.03 173 HIS A N 1
ATOM 1326 C CA . HIS A 1 173 ? -42.600 -5.465 41.415 1.00 43.03 173 HIS A CA 1
ATOM 1327 C C . HIS A 1 173 ? -42.146 -5.888 40.019 1.00 43.03 173 HIS A C 1
ATOM 1329 O O . HIS A 1 173 ? -41.412 -5.085 39.397 1.00 43.03 173 HIS A O 1
#

Radius of gyration: 28.61 Å; chains: 1; bounding box: 60×26×91 Å

Sequence (173 aa):
MSERGICAEAIAAVASIELKKDESAILALAEELRAELRVYTAEELLELPGEYEDSAFVRRMTGVGNICERAAAAVFLKILVHKTRYRGVTLALSMKQPRLRFPERSSFLLITGGAWQGKRHFAERLIAGGRLSPEGVLYVEEKRLQRWTEPGAQCGAGCGRCRGGAAWGACRH

Foldseek 3Di:
DVVVVDDLQPAAEDFFEPVCPPPVVSVVSCVVSVHHYYYYYLVQLVPQDDDADFQPVVCVVRVGRHTAVSRQCSVPVAWPAHFDDDPNDTHTHGDHDDDDDDPPPDDDDDDDDDDPVVVVVVVLLVVLVWDQDPVRDTDHDPVSSPPDDDPDPCPDPDDDDPDDDDDDDDDDD